Protein AF-A0A946UQC7-F1 (afdb_monomer_lite)

pLDDT: mean 85.2, std 11.46, range [53.19, 98.19]

Radius of gyration: 18.71 Å; chains: 1; bounding box: 44×29×58 Å

Secondary structure (DSSP, 8-state):
--HHHHHHHHHHHHHHHHHHHHHHHHHHHHHHHS-HHHHHHHHHHHHHHHHHHGGG---GGGHHHHHHHHHHHHHHHHHHHT---PPPGGG--HHHHHHHH----HHHHHHHHHHHTS-HHHHHHHHHHHHH---

Sequence (135 aa):
MNSSDAERKRRRRFDDIVSVYHQDMYRFAAWLSRDTSVAEEVVQESMLRAWKSLDALRDEQAAKPWLLTIVRRENARYFERRRLETVDVDNLTPSQEALLAEQDDDELDNLREAIFRLEDDYREPLVLQVLMGYS

Structure (mmCIF, N/CA/C/O backbone):
data_AF-A0A946UQC7-F1
#
_entry.id   AF-A0A946UQC7-F1
#
loop_
_atom_site.group_PDB
_atom_site.id
_atom_site.type_symbol
_atom_site.label_atom_id
_atom_site.label_alt_id
_atom_site.label_comp_id
_atom_site.label_asym_id
_atom_site.label_entity_id
_atom_site.label_seq_id
_atom_site.pdbx_PDB_ins_code
_atom_site.Cartn_x
_atom_site.Cartn_y
_atom_site.Cartn_z
_atom_site.occupancy
_atom_site.B_iso_or_equiv
_atom_site.auth_seq_id
_atom_site.auth_comp_id
_atom_site.auth_asym_id
_atom_site.auth_atom_id
_atom_site.pdbx_PDB_model_num
ATOM 1 N N . MET A 1 1 ? -15.001 12.362 28.484 1.00 53.19 1 MET A N 1
ATOM 2 C CA . MET A 1 1 ? -14.024 11.453 27.846 1.00 53.19 1 MET A CA 1
ATOM 3 C C . MET A 1 1 ? -12.809 12.307 27.509 1.00 53.19 1 MET A C 1
ATOM 5 O O . MET A 1 1 ? -12.962 13.248 26.742 1.00 53.19 1 MET A O 1
ATOM 9 N N . ASN A 1 2 ? -11.680 12.117 28.197 1.00 69.00 2 ASN A N 1
ATOM 10 C CA . ASN A 1 2 ? -10.528 13.023 28.096 1.00 69.00 2 ASN A CA 1
ATOM 11 C C . ASN A 1 2 ? -9.834 12.875 26.734 1.00 69.00 2 ASN A C 1
ATOM 13 O O . ASN A 1 2 ? -9.684 11.758 26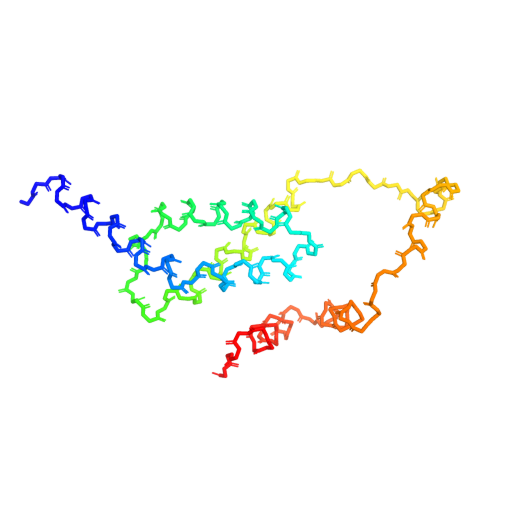.244 1.00 69.00 2 ASN A O 1
ATOM 17 N N . SER A 1 3 ? -9.368 13.988 26.157 1.00 75.25 3 SER A N 1
ATOM 18 C CA . SER A 1 3 ? -8.667 14.029 24.857 1.00 75.25 3 SER A CA 1
ATOM 19 C C . SER A 1 3 ? -7.530 12.991 24.756 1.00 75.25 3 SER A C 1
ATOM 21 O O . SER A 1 3 ? -7.381 12.305 23.749 1.00 75.25 3 SER A O 1
ATOM 23 N N . SER A 1 4 ? -6.814 12.771 25.865 1.00 81.94 4 SER A N 1
ATOM 24 C CA . SER A 1 4 ? -5.720 11.796 25.984 1.00 81.94 4 SER A CA 1
ATOM 25 C C . SER A 1 4 ? -6.144 10.329 25.783 1.00 81.94 4 SER A C 1
ATOM 27 O O . SER A 1 4 ? -5.377 9.532 25.242 1.00 81.94 4 SER A O 1
ATOM 29 N N . ASP A 1 5 ? -7.361 9.948 26.180 1.00 89.12 5 ASP A N 1
ATOM 30 C CA . ASP A 1 5 ? -7.842 8.568 26.024 1.00 89.12 5 ASP A CA 1
ATOM 31 C C . ASP A 1 5 ? -8.336 8.292 24.605 1.00 89.12 5 ASP A C 1
ATOM 33 O O . ASP A 1 5 ? -8.129 7.197 24.077 1.00 89.12 5 ASP A O 1
ATOM 37 N N . ALA A 1 6 ? -8.937 9.298 23.963 1.00 87.81 6 ALA A N 1
ATOM 38 C CA . ALA A 1 6 ? -9.320 9.225 22.558 1.00 87.81 6 ALA A CA 1
ATOM 39 C C . ALA A 1 6 ? -8.085 9.065 21.658 1.00 87.81 6 ALA A C 1
ATOM 41 O O . ALA A 1 6 ? -8.065 8.196 20.787 1.00 87.81 6 ALA A O 1
ATOM 42 N N . GLU A 1 7 ? -7.024 9.830 21.919 1.00 91.19 7 GLU A N 1
ATOM 43 C CA . GLU A 1 7 ? -5.771 9.752 21.166 1.00 91.19 7 GLU A CA 1
ATOM 44 C C . GLU A 1 7 ? -5.052 8.407 21.364 1.00 91.19 7 GLU A C 1
ATOM 46 O O . GLU A 1 7 ? -4.613 7.786 20.394 1.00 91.19 7 GLU A O 1
ATOM 51 N N . ARG A 1 8 ? -5.026 7.876 22.596 1.00 94.19 8 ARG A N 1
ATOM 52 C CA . ARG A 1 8 ? -4.515 6.519 22.863 1.00 94.19 8 ARG A CA 1
ATOM 53 C C . ARG A 1 8 ? -5.305 5.439 22.132 1.00 94.19 8 ARG A C 1
ATOM 55 O O . ARG A 1 8 ? -4.701 4.524 21.575 1.00 94.19 8 ARG A O 1
ATOM 62 N N . LYS A 1 9 ? -6.639 5.530 22.122 1.00 93.19 9 LYS A N 1
ATOM 63 C CA . LYS A 1 9 ? -7.497 4.577 21.401 1.00 93.19 9 LYS A CA 1
ATOM 64 C C . LYS A 1 9 ? -7.240 4.637 19.895 1.00 93.19 9 LYS A C 1
ATOM 66 O O . LYS A 1 9 ? -7.121 3.596 19.257 1.00 93.19 9 LYS A O 1
ATOM 71 N N . ARG A 1 10 ? -7.108 5.849 19.349 1.00 94.06 10 ARG A N 1
ATOM 72 C CA . ARG A 1 10 ? -6.790 6.087 17.937 1.00 94.06 10 A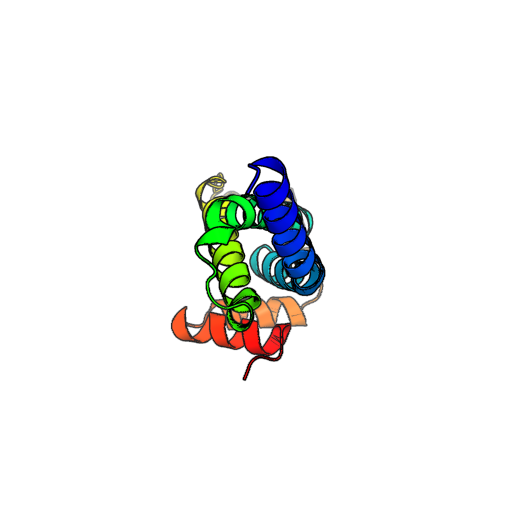RG A CA 1
ATOM 73 C C . ARG A 1 10 ? -5.446 5.478 17.545 1.00 94.06 10 ARG A C 1
ATOM 75 O O . ARG A 1 10 ? -5.362 4.816 16.518 1.00 94.06 10 ARG A O 1
ATOM 82 N N . ARG A 1 11 ? -4.422 5.669 18.382 1.00 95.44 11 ARG A N 1
ATOM 83 C CA . ARG A 1 11 ? -3.089 5.096 18.175 1.00 95.44 11 ARG A CA 1
ATOM 84 C C . ARG A 1 11 ? -3.108 3.573 18.166 1.00 95.44 11 ARG A C 1
ATOM 86 O O . ARG A 1 11 ? -2.661 2.992 17.191 1.00 95.44 11 ARG A O 1
ATOM 93 N N . ARG A 1 12 ? -3.713 2.945 19.180 1.00 95.44 12 ARG A N 1
ATOM 94 C CA . ARG A 1 12 ? -3.841 1.477 19.228 1.00 95.44 12 ARG A CA 1
ATOM 95 C C . ARG A 1 12 ? -4.520 0.921 17.984 1.00 95.44 12 ARG A C 1
ATOM 97 O O . ARG A 1 12 ? -3.976 0.037 17.348 1.00 95.44 12 ARG A O 1
ATOM 104 N N . ARG A 1 13 ? -5.648 1.517 17.586 1.00 94.25 13 ARG A N 1
ATOM 105 C CA . ARG A 1 13 ? -6.376 1.102 16.382 1.00 94.25 13 ARG A CA 1
ATOM 106 C C . ARG A 1 13 ? -5.502 1.141 15.124 1.00 94.25 13 ARG A C 1
ATOM 108 O O . ARG A 1 13 ? -5.609 0.261 14.280 1.00 94.25 13 ARG A O 1
ATOM 115 N N . PHE A 1 14 ? -4.674 2.171 14.974 1.00 95.50 14 PHE A N 1
ATOM 116 C CA . PHE A 1 14 ? -3.747 2.258 13.849 1.00 95.50 14 PHE A CA 1
ATOM 117 C C . PHE A 1 14 ? -2.653 1.194 13.918 1.00 95.50 14 PHE A C 1
ATOM 119 O O . PHE A 1 14 ? -2.411 0.524 12.919 1.00 95.50 14 PHE A O 1
ATOM 126 N N . ASP A 1 15 ? -2.030 1.031 15.087 1.00 95.19 15 ASP A N 1
ATOM 127 C CA . ASP A 1 15 ? -0.960 0.056 15.306 1.00 95.19 15 ASP A CA 1
ATOM 128 C C . ASP A 1 15 ? -1.462 -1.375 15.021 1.00 95.19 15 ASP A C 1
ATOM 130 O O . ASP A 1 15 ? -0.794 -2.134 14.318 1.00 95.19 15 ASP A O 1
ATOM 134 N N . ASP A 1 16 ? -2.678 -1.709 15.467 1.00 94.44 16 ASP A N 1
ATOM 135 C CA . ASP A 1 16 ? -3.329 -3.000 15.212 1.00 94.44 16 ASP A CA 1
ATOM 136 C C . ASP A 1 16 ? -3.497 -3.249 13.703 1.00 94.44 16 ASP A C 1
ATOM 138 O O . ASP A 1 16 ? -3.107 -4.297 13.194 1.00 94.44 16 ASP A O 1
ATOM 142 N N . ILE A 1 17 ? -3.998 -2.261 12.956 1.00 94.12 17 ILE A N 1
ATOM 143 C CA . ILE A 1 17 ? -4.186 -2.360 11.501 1.00 94.12 17 ILE A 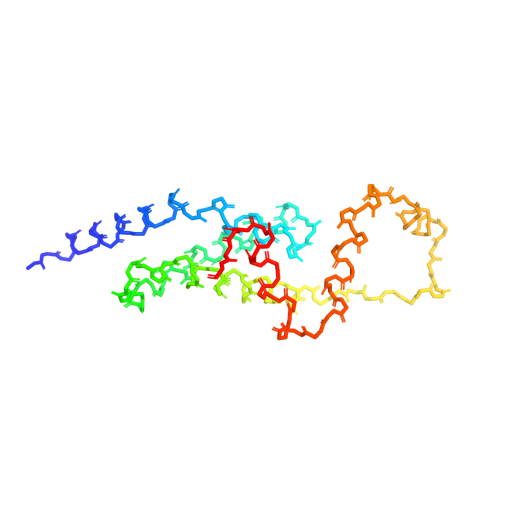CA 1
ATOM 144 C C . ILE A 1 17 ? -2.841 -2.493 10.768 1.00 94.12 17 ILE A C 1
ATOM 146 O O . ILE A 1 17 ? -2.681 -3.359 9.907 1.00 94.12 17 ILE A O 1
ATOM 150 N N . VAL A 1 18 ? -1.870 -1.633 11.084 1.00 90.81 18 VAL A N 1
ATOM 151 C CA . VAL A 1 18 ? -0.575 -1.608 10.386 1.00 90.81 18 VAL A CA 1
ATOM 152 C C . VAL A 1 18 ? 0.226 -2.870 10.675 1.00 90.81 18 VAL A C 1
ATOM 154 O O . VAL A 1 18 ? 0.812 -3.425 9.750 1.00 90.81 18 VAL A O 1
ATOM 157 N N . SER A 1 19 ? 0.217 -3.373 11.911 1.00 93.44 19 SER A N 1
ATOM 158 C CA . SER A 1 19 ? 0.936 -4.604 12.264 1.00 93.44 19 SER A CA 1
ATOM 159 C C . SER A 1 19 ? 0.496 -5.812 11.431 1.00 93.44 19 SER A C 1
ATOM 161 O O . SER A 1 19 ? 1.324 -6.652 11.083 1.00 93.44 19 SER A O 1
ATOM 163 N N . VAL A 1 20 ? -0.785 -5.865 11.054 1.00 95.06 20 VAL A N 1
ATOM 164 C CA . VAL A 1 20 ? -1.347 -6.939 10.229 1.00 95.06 20 VAL A CA 1
ATOM 165 C C . VAL A 1 20 ? -1.007 -6.745 8.748 1.00 95.06 20 VAL A C 1
ATOM 167 O O . VAL A 1 20 ? -0.634 -7.704 8.077 1.00 95.06 20 VAL A O 1
ATOM 170 N N . TYR A 1 21 ? -1.115 -5.519 8.225 1.00 95.56 21 TYR A N 1
ATOM 171 C CA . TYR A 1 21 ? -1.071 -5.269 6.777 1.00 95.56 21 TYR A CA 1
ATOM 172 C C . TYR A 1 21 ? 0.219 -4.619 6.262 1.00 95.56 21 TYR A C 1
ATOM 174 O O . TYR A 1 21 ? 0.348 -4.406 5.058 1.00 95.56 21 TYR A O 1
ATOM 182 N N . HIS A 1 22 ? 1.202 -4.326 7.114 1.00 95.44 22 HIS A N 1
ATOM 183 C CA . HIS A 1 22 ? 2.461 -3.707 6.689 1.00 95.44 22 HIS A CA 1
ATOM 184 C C . HIS A 1 22 ? 3.172 -4.523 5.600 1.00 95.44 22 HIS A C 1
ATOM 186 O O . HIS A 1 22 ? 3.562 -3.980 4.567 1.00 95.44 22 HIS A O 1
ATOM 192 N N . GLN A 1 23 ? 3.304 -5.839 5.799 1.00 95.19 23 GLN A N 1
ATOM 193 C CA . GLN A 1 23 ? 3.963 -6.712 4.822 1.00 95.19 23 GLN A CA 1
ATOM 194 C C . GLN A 1 23 ? 3.224 -6.725 3.481 1.00 95.19 23 GLN A C 1
ATOM 196 O O . GLN A 1 23 ? 3.846 -6.782 2.420 1.00 95.19 23 GLN A O 1
ATOM 201 N N . ASP A 1 24 ? 1.899 -6.655 3.541 1.00 94.75 24 ASP A N 1
ATOM 202 C CA . ASP A 1 24 ? 1.038 -6.619 2.373 1.00 94.75 24 ASP A CA 1
ATOM 203 C C . ASP A 1 24 ? 1.215 -5.314 1.582 1.00 94.75 24 ASP A C 1
ATOM 205 O O . ASP A 1 24 ? 1.383 -5.336 0.362 1.00 94.75 24 ASP A O 1
ATOM 209 N N . MET A 1 25 ? 1.253 -4.180 2.289 1.00 96.81 25 MET A N 1
ATOM 210 C CA . MET A 1 25 ? 1.554 -2.870 1.708 1.00 96.81 25 MET A CA 1
ATOM 211 C C . MET A 1 25 ? 2.935 -2.857 1.048 1.00 96.81 25 MET A C 1
ATOM 213 O O . MET A 1 25 ? 3.066 -2.375 -0.074 1.00 96.81 25 MET A O 1
ATOM 217 N N . TYR A 1 26 ? 3.947 -3.418 1.718 1.00 96.31 26 TYR A N 1
ATOM 218 C CA . TYR A 1 26 ? 5.315 -3.482 1.209 1.00 96.31 26 TYR A CA 1
ATOM 219 C C . TYR A 1 26 ? 5.443 -4.341 -0.044 1.00 96.31 26 TYR A C 1
ATOM 221 O O . TYR A 1 26 ? 6.007 -3.886 -1.034 1.00 96.31 26 TYR A O 1
ATOM 229 N N . ARG A 1 27 ? 4.886 -5.559 -0.045 1.00 92.94 27 ARG A N 1
ATOM 230 C CA . ARG A 1 27 ? 4.913 -6.441 -1.223 1.00 92.94 27 ARG A CA 1
ATOM 231 C C . ARG A 1 27 ? 4.266 -5.780 -2.432 1.00 92.94 27 ARG A C 1
ATOM 233 O O . ARG A 1 27 ? 4.807 -5.858 -3.532 1.00 92.94 27 ARG A O 1
ATOM 240 N N . PHE A 1 28 ? 3.136 -5.110 -2.219 1.00 93.38 28 PHE A N 1
ATOM 241 C CA . PHE A 1 28 ? 2.455 -4.397 -3.288 1.00 93.38 28 PHE A CA 1
ATOM 242 C C . PHE A 1 28 ? 3.266 -3.192 -3.781 1.00 93.38 28 PHE A C 1
ATOM 244 O O . PHE A 1 28 ? 3.444 -3.036 -4.986 1.00 93.38 28 PHE A O 1
ATOM 251 N N . ALA A 1 29 ? 3.825 -2.388 -2.872 1.00 94.50 29 ALA A N 1
ATOM 252 C CA . ALA A 1 29 ? 4.682 -1.261 -3.231 1.00 94.50 29 ALA A CA 1
ATOM 253 C C . ALA A 1 29 ? 5.934 -1.713 -4.000 1.00 94.50 29 ALA A C 1
ATOM 255 O O . ALA A 1 29 ? 6.220 -1.153 -5.049 1.00 94.50 29 ALA A O 1
ATOM 256 N N . ALA A 1 30 ? 6.621 -2.765 -3.547 1.00 91.81 30 ALA A N 1
ATOM 257 C CA . ALA A 1 30 ? 7.805 -3.319 -4.206 1.00 91.81 30 ALA A CA 1
ATOM 258 C C . ALA A 1 30 ? 7.495 -3.889 -5.592 1.00 91.81 30 ALA A C 1
ATOM 260 O O . ALA A 1 30 ? 8.285 -3.738 -6.522 1.00 91.81 30 ALA A O 1
ATOM 261 N N . TRP A 1 31 ? 6.325 -4.511 -5.755 1.00 88.50 31 TRP A N 1
ATOM 262 C CA . TRP A 1 31 ? 5.876 -4.959 -7.067 1.00 88.50 31 TRP A CA 1
ATOM 263 C C . TRP A 1 31 ? 5.616 -3.784 -8.020 1.00 88.50 31 TRP A C 1
ATOM 265 O O . TRP A 1 31 ? 5.978 -3.864 -9.193 1.00 88.50 31 TRP A O 1
ATOM 275 N N . LEU A 1 32 ? 5.027 -2.692 -7.519 1.00 87.94 32 LEU A N 1
ATOM 276 C CA . LEU A 1 32 ? 4.740 -1.493 -8.308 1.00 87.94 32 LEU A CA 1
ATOM 277 C C . LEU A 1 32 ? 6.000 -0.692 -8.663 1.00 87.94 32 LEU A C 1
ATOM 279 O O . LEU A 1 32 ? 6.106 -0.210 -9.789 1.00 87.94 32 LEU A O 1
ATOM 283 N N . SER A 1 33 ? 6.922 -0.514 -7.715 1.00 88.56 33 SER A N 1
ATOM 284 C CA . SER A 1 33 ? 8.092 0.355 -7.871 1.00 88.56 33 SER A CA 1
ATOM 285 C C . SER A 1 33 ? 9.281 -0.325 -8.540 1.00 88.56 33 SER A C 1
ATOM 287 O O . SER A 1 33 ? 10.125 0.376 -9.093 1.00 88.56 33 SER A O 1
ATOM 289 N N . ARG A 1 34 ? 9.370 -1.664 -8.460 1.00 84.56 34 ARG A N 1
ATOM 290 C CA . ARG A 1 34 ? 10.550 -2.470 -8.838 1.00 84.56 34 ARG A CA 1
ATOM 291 C C . ARG A 1 34 ? 11.845 -2.065 -8.121 1.00 84.56 34 ARG A C 1
ATOM 293 O O . ARG A 1 34 ? 12.932 -2.430 -8.541 1.00 84.56 34 ARG A O 1
ATOM 300 N N . ASP A 1 35 ? 11.721 -1.326 -7.027 1.00 86.69 35 ASP A N 1
ATOM 301 C CA . ASP A 1 35 ? 12.835 -0.811 -6.241 1.00 86.69 35 ASP A CA 1
ATOM 302 C C . ASP A 1 35 ? 12.435 -0.873 -4.767 1.00 86.69 35 ASP A C 1
ATOM 304 O O . ASP A 1 35 ? 11.422 -0.292 -4.355 1.00 86.69 35 ASP A O 1
ATOM 308 N N . THR A 1 36 ? 13.215 -1.611 -3.977 1.00 91.25 36 THR A N 1
ATOM 309 C CA . THR A 1 36 ? 12.950 -1.830 -2.551 1.00 91.25 36 THR A CA 1
ATOM 310 C C . THR A 1 36 ? 13.023 -0.536 -1.750 1.00 91.25 36 THR A C 1
ATOM 312 O O . THR A 1 36 ? 12.213 -0.343 -0.849 1.00 91.25 36 THR A O 1
ATOM 315 N N . SER A 1 37 ? 13.931 0.373 -2.100 1.00 93.25 37 SER A N 1
ATOM 316 C CA . SER A 1 37 ? 14.085 1.669 -1.431 1.00 93.25 37 SER A CA 1
ATOM 317 C C . SER A 1 37 ? 12.874 2.559 -1.710 1.00 93.25 37 SER A C 1
ATOM 319 O O . SER A 1 37 ? 12.307 3.157 -0.797 1.00 93.25 37 SER A O 1
ATOM 321 N N . VAL A 1 38 ? 12.413 2.583 -2.966 1.00 94.44 38 VAL A N 1
ATOM 322 C CA . VAL A 1 38 ? 11.181 3.297 -3.344 1.00 94.44 38 VAL A CA 1
ATOM 323 C C . VAL A 1 38 ? 9.967 2.691 -2.643 1.00 94.44 38 VAL A C 1
ATOM 325 O O . VAL A 1 38 ? 9.091 3.419 -2.178 1.00 94.44 38 VAL A O 1
ATOM 328 N N . ALA A 1 39 ? 9.908 1.362 -2.533 1.00 96.00 39 ALA A N 1
ATOM 329 C CA . ALA A 1 39 ? 8.809 0.676 -1.866 1.00 96.00 39 ALA A CA 1
ATOM 330 C C . ALA A 1 39 ? 8.698 1.082 -0.391 1.00 96.00 39 ALA A C 1
ATOM 332 O O . ALA A 1 39 ? 7.601 1.384 0.080 1.00 96.00 39 ALA A O 1
ATOM 333 N N . GLU A 1 40 ? 9.822 1.135 0.327 1.00 97.38 40 GLU A N 1
ATOM 334 C CA . GLU A 1 40 ? 9.861 1.590 1.720 1.00 97.38 40 GLU A CA 1
ATOM 335 C C . GLU A 1 40 ? 9.364 3.029 1.864 1.00 97.38 40 GLU A C 1
ATOM 337 O O . GLU A 1 40 ? 8.562 3.314 2.757 1.00 97.38 40 GLU A O 1
ATOM 342 N N . GLU A 1 41 ? 9.787 3.930 0.976 1.00 96.94 41 GLU A N 1
ATOM 343 C CA . GLU A 1 41 ? 9.354 5.329 0.992 1.00 96.94 41 GLU A CA 1
ATOM 344 C C . GLU A 1 41 ? 7.842 5.460 0.745 1.00 96.94 41 GLU A C 1
ATOM 346 O O . GLU A 1 41 ? 7.133 6.137 1.497 1.00 96.94 41 GLU A O 1
ATOM 351 N N . VAL A 1 42 ? 7.317 4.751 -0.261 1.00 97.75 42 VAL A N 1
ATOM 352 C CA . VAL A 1 42 ? 5.880 4.724 -0.571 1.00 97.75 42 VAL A CA 1
ATOM 353 C C . VAL A 1 42 ? 5.075 4.187 0.610 1.00 97.75 42 VAL A C 1
ATOM 355 O O . VAL A 1 42 ? 4.039 4.763 0.956 1.00 97.75 42 VAL A O 1
ATOM 358 N N . VAL A 1 43 ? 5.520 3.101 1.252 1.00 98.12 43 VAL A N 1
ATOM 359 C CA . VAL A 1 43 ? 4.838 2.527 2.423 1.00 98.12 43 VAL A CA 1
ATOM 360 C C . VAL A 1 43 ? 4.839 3.509 3.590 1.00 98.12 43 VAL A C 1
ATOM 362 O O . VAL A 1 43 ? 3.800 3.687 4.230 1.00 98.12 43 VAL A O 1
ATOM 365 N N . GLN A 1 44 ? 5.953 4.196 3.844 1.00 97.06 44 GLN A N 1
ATOM 366 C CA . GLN A 1 44 ? 6.040 5.210 4.896 1.00 97.06 44 GLN A CA 1
ATOM 367 C C . GLN A 1 44 ? 5.062 6.366 4.666 1.00 97.06 44 GLN A C 1
ATOM 369 O O . GLN A 1 44 ? 4.261 6.676 5.554 1.00 97.06 44 GLN A O 1
ATOM 374 N N . GLU A 1 45 ? 5.043 6.959 3.469 1.00 97.88 45 GLU A N 1
ATOM 375 C CA . GLU A 1 45 ? 4.093 8.034 3.151 1.00 97.88 45 GLU A CA 1
ATOM 376 C C . GLU A 1 45 ? 2.641 7.530 3.209 1.00 97.88 45 GLU A C 1
ATOM 378 O O . GLU A 1 45 ? 1.746 8.215 3.716 1.00 97.88 45 GLU A O 1
ATOM 383 N N . SER A 1 46 ? 2.404 6.286 2.787 1.00 98.19 46 SER A N 1
ATOM 384 C CA . SER A 1 46 ? 1.090 5.645 2.878 1.00 98.19 46 SER A CA 1
ATOM 385 C C . SER A 1 46 ? 0.622 5.495 4.322 1.00 98.19 46 SER A C 1
ATOM 387 O O . SER A 1 46 ? -0.531 5.803 4.622 1.00 98.19 46 SER A O 1
ATOM 389 N N . MET A 1 47 ? 1.501 5.087 5.241 1.00 97.81 47 MET A N 1
ATOM 390 C CA . MET A 1 47 ? 1.193 5.012 6.671 1.00 97.81 47 MET A CA 1
ATOM 391 C C . MET A 1 47 ? 0.882 6.395 7.254 1.00 97.81 47 MET A C 1
ATOM 393 O O . MET A 1 47 ? -0.084 6.537 8.004 1.00 97.81 47 MET A O 1
ATOM 397 N N . LEU A 1 48 ? 1.624 7.438 6.867 1.00 97.62 48 LEU A N 1
ATOM 398 C CA . LEU A 1 48 ? 1.333 8.817 7.280 1.00 97.62 48 LEU A CA 1
ATOM 399 C C . LEU A 1 48 ? -0.034 9.287 6.765 1.00 97.62 48 LEU A C 1
ATOM 401 O O . LEU A 1 48 ? -0.801 9.929 7.494 1.00 97.62 48 LEU A O 1
ATOM 405 N N . ARG A 1 49 ? -0.374 8.959 5.515 1.00 97.69 49 ARG A N 1
ATOM 406 C CA . ARG A 1 49 ? -1.669 9.290 4.912 1.00 97.69 49 ARG A CA 1
ATOM 407 C C . ARG A 1 49 ? -2.810 8.514 5.568 1.00 97.69 49 ARG A C 1
ATOM 409 O O . ARG A 1 49 ? -3.849 9.109 5.871 1.00 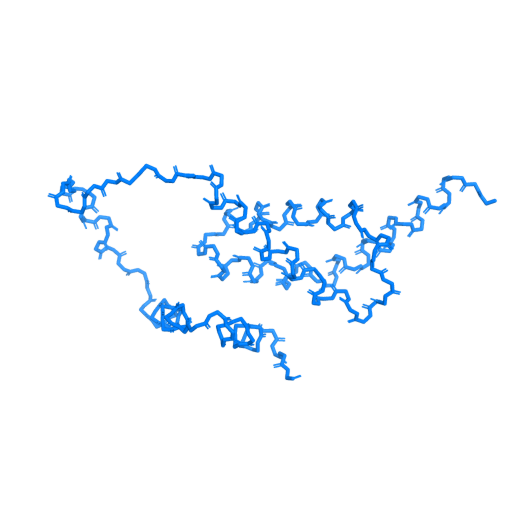97.69 49 ARG A O 1
ATOM 416 N N . ALA A 1 50 ? -2.604 7.230 5.844 1.00 97.12 50 ALA A N 1
ATOM 417 C CA . ALA A 1 50 ? -3.539 6.382 6.571 1.00 97.12 50 ALA A CA 1
ATOM 418 C C . ALA A 1 50 ? -3.761 6.913 7.992 1.00 97.12 50 ALA A C 1
ATOM 420 O O . ALA A 1 50 ? -4.905 7.081 8.405 1.00 97.12 50 ALA A O 1
ATOM 421 N N . TRP A 1 51 ? -2.703 7.312 8.706 1.00 97.06 51 TRP A N 1
ATOM 422 C CA . TRP A 1 51 ? -2.826 7.932 10.025 1.00 97.06 51 TRP A CA 1
ATOM 423 C C . TRP A 1 51 ? -3.684 9.193 9.974 1.00 97.06 51 TRP A C 1
ATOM 425 O O . TRP A 1 51 ? -4.573 9.345 10.804 1.00 97.06 51 TRP A O 1
ATOM 435 N N . LYS A 1 52 ? -3.483 10.085 8.995 1.00 96.44 52 LYS A N 1
ATOM 436 C CA . LYS A 1 52 ? -4.287 11.316 8.842 1.00 96.44 52 LYS A CA 1
ATOM 437 C C . LYS A 1 52 ? -5.752 11.047 8.479 1.00 96.44 52 LYS A C 1
ATOM 439 O O . LYS A 1 52 ? -6.604 11.868 8.792 1.00 96.44 52 LYS A O 1
ATOM 444 N N . SER A 1 53 ? -6.045 9.920 7.832 1.00 95.44 53 SER A N 1
ATOM 445 C CA . SER A 1 53 ? -7.380 9.574 7.320 1.00 95.44 53 SER A CA 1
ATOM 446 C C . SER A 1 53 ? -8.037 8.386 8.030 1.00 95.44 53 SER A C 1
ATOM 448 O O . SER A 1 53 ? -9.069 7.900 7.579 1.00 95.44 53 SER A O 1
ATOM 450 N N . LEU A 1 54 ? -7.488 7.950 9.167 1.00 95.25 54 LEU A N 1
ATOM 451 C CA . LEU A 1 54 ? -7.937 6.771 9.914 1.00 95.25 54 LEU A CA 1
ATOM 452 C C . LEU A 1 54 ? -9.426 6.809 10.284 1.00 95.25 54 LEU A C 1
ATOM 454 O O . LEU A 1 54 ? -10.092 5.776 10.333 1.00 95.25 54 LEU A O 1
ATOM 458 N N . ASP A 1 55 ? -9.960 8.003 10.523 1.00 93.12 55 ASP A N 1
ATOM 459 C CA . ASP A 1 55 ? -11.362 8.210 10.888 1.00 93.12 55 ASP A CA 1
ATOM 460 C C . ASP A 1 55 ? -12.323 7.995 9.696 1.00 93.12 55 ASP A C 1
ATOM 462 O O . ASP A 1 55 ? -13.523 7.801 9.887 1.00 93.12 55 ASP A O 1
ATOM 466 N N . ALA A 1 56 ? -11.807 7.972 8.458 1.00 92.06 56 ALA A N 1
ATOM 467 C CA . ALA A 1 56 ? -12.571 7.610 7.264 1.00 92.06 56 ALA A CA 1
ATOM 468 C C . ALA A 1 56 ? -12.777 6.091 7.129 1.00 92.06 56 ALA A C 1
ATOM 470 O O . ALA A 1 56 ? -13.726 5.660 6.470 1.00 92.06 56 ALA A O 1
ATOM 471 N N . LEU A 1 57 ? -11.927 5.278 7.765 1.00 93.31 57 LEU A N 1
ATOM 472 C CA . LEU A 1 57 ? -12.101 3.832 7.814 1.00 93.31 57 LEU A CA 1
ATOM 473 C C . LEU A 1 57 ? -13.208 3.507 8.823 1.00 93.31 57 LEU A C 1
ATOM 475 O O . LEU A 1 57 ? -12.987 3.580 10.030 1.00 93.31 57 LEU A O 1
ATOM 479 N N . ARG A 1 58 ? -14.406 3.171 8.337 1.00 88.06 58 ARG A N 1
ATOM 480 C CA . ARG A 1 58 ? -15.570 2.852 9.187 1.00 88.06 58 ARG A CA 1
ATOM 481 C C . ARG A 1 58 ? -15.692 1.366 9.513 1.00 88.06 58 ARG A C 1
ATOM 483 O O . ARG A 1 58 ? -16.163 1.030 10.592 1.00 88.06 58 ARG A O 1
ATOM 490 N N . ASP A 1 59 ? -15.261 0.514 8.590 1.00 90.62 59 ASP A N 1
ATOM 491 C CA . ASP A 1 59 ? -15.305 -0.942 8.705 1.00 90.62 59 ASP A CA 1
ATOM 492 C C . ASP A 1 59 ? -13.878 -1.494 8.730 1.00 90.62 59 ASP A C 1
ATOM 494 O O . ASP A 1 59 ? -13.080 -1.209 7.837 1.00 90.62 59 ASP A O 1
ATOM 498 N N . GLU A 1 60 ? -13.548 -2.271 9.758 1.00 86.56 60 GLU A N 1
ATOM 499 C CA . GLU A 1 60 ? -12.227 -2.887 9.905 1.00 86.56 60 GLU A CA 1
ATOM 500 C C . GLU A 1 60 ? -11.984 -3.988 8.867 1.00 86.56 60 GLU A C 1
ATOM 502 O O . GLU A 1 60 ? -10.842 -4.193 8.458 1.00 86.56 60 GLU A O 1
ATOM 507 N N . GLN A 1 61 ? -13.039 -4.626 8.348 1.00 89.94 61 GLN A N 1
ATOM 508 C CA . GLN A 1 61 ? -12.913 -5.609 7.265 1.00 89.94 61 GLN A CA 1
ATOM 509 C C . GLN A 1 61 ? -12.449 -4.958 5.954 1.00 89.94 61 GLN A C 1
ATOM 511 O O . GLN A 1 61 ? -11.803 -5.597 5.126 1.00 89.94 61 GLN A O 1
ATOM 516 N N . ALA A 1 62 ? -12.702 -3.656 5.791 1.00 91.69 62 ALA A N 1
ATOM 517 C CA . ALA A 1 62 ? -12.246 -2.878 4.645 1.00 91.69 62 ALA A CA 1
ATOM 518 C C . ALA A 1 62 ? -10.813 -2.333 4.806 1.00 91.69 62 ALA A C 1
ATOM 520 O O . ALA A 1 62 ? -10.319 -1.660 3.900 1.00 91.69 62 ALA A O 1
ATOM 521 N N . ALA A 1 63 ? -10.124 -2.602 5.924 1.00 94.06 63 ALA A N 1
ATOM 522 C CA . ALA A 1 63 ? -8.812 -2.020 6.212 1.00 94.06 63 ALA A CA 1
ATOM 523 C C . ALA A 1 63 ? -7.769 -2.346 5.135 1.00 94.06 63 ALA A C 1
ATOM 525 O O . ALA A 1 63 ? -7.089 -1.442 4.651 1.00 94.06 63 ALA A O 1
ATOM 526 N N . LYS A 1 64 ? -7.678 -3.613 4.710 1.00 92.56 64 LYS A N 1
ATOM 527 C CA . LYS A 1 64 ? -6.709 -4.044 3.692 1.00 92.56 64 LYS A CA 1
ATOM 528 C C . LYS A 1 64 ? -6.924 -3.349 2.337 1.00 92.56 64 LYS A C 1
ATOM 530 O O . LYS A 1 64 ? -6.008 -2.651 1.903 1.00 92.56 64 LYS A O 1
ATOM 535 N N . PRO A 1 65 ? -8.100 -3.435 1.676 1.00 92.38 65 PRO A N 1
ATOM 536 C CA . PRO A 1 65 ? -8.306 -2.745 0.397 1.00 92.38 65 PRO A CA 1
ATOM 537 C C . PRO A 1 65 ? -8.182 -1.217 0.513 1.00 92.38 65 PRO A C 1
ATOM 539 O O . PRO A 1 65 ? -7.685 -0.560 -0.406 1.00 92.38 65 PRO A O 1
ATOM 542 N N . TRP A 1 66 ? -8.562 -0.636 1.655 1.00 95.56 66 TRP A N 1
ATOM 543 C CA . TRP A 1 66 ? -8.372 0.790 1.920 1.00 95.56 66 TRP A CA 1
ATOM 544 C C . TRP A 1 66 ? -6.888 1.187 1.964 1.00 95.56 66 TRP A C 1
ATOM 546 O O . TRP A 1 66 ? -6.498 2.148 1.298 1.00 95.56 66 TRP A O 1
ATOM 556 N N . LEU A 1 67 ? -6.043 0.429 2.670 1.00 96.12 67 LEU A N 1
ATOM 557 C CA . LEU A 1 67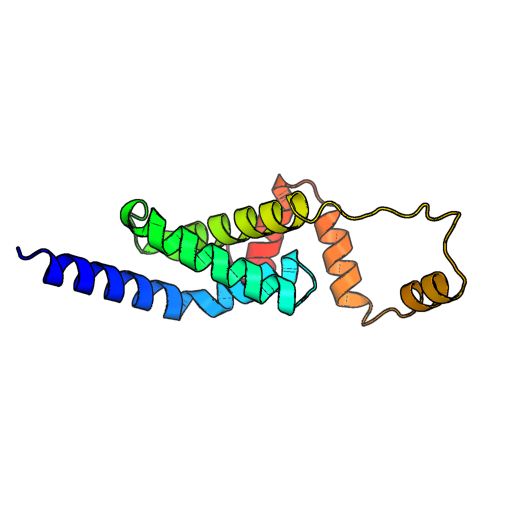 ? -4.595 0.662 2.715 1.00 96.12 67 LEU A CA 1
ATOM 558 C C . LEU A 1 67 ? -3.937 0.478 1.346 1.00 96.12 67 LEU A C 1
ATOM 560 O O . LEU A 1 67 ? -3.143 1.323 0.940 1.00 96.12 67 LEU A O 1
ATOM 564 N N . LEU A 1 68 ? -4.288 -0.576 0.604 1.00 94.31 68 LEU A N 1
ATOM 565 C CA . LEU A 1 68 ? -3.719 -0.824 -0.728 1.00 94.31 68 LEU A CA 1
ATOM 566 C C . LEU A 1 68 ? -4.095 0.283 -1.726 1.00 94.31 68 LEU A C 1
ATOM 568 O O . LEU A 1 68 ? -3.271 0.688 -2.545 1.00 94.31 68 LEU A O 1
ATOM 572 N N . THR A 1 69 ? -5.291 0.866 -1.590 1.00 94.88 69 THR A N 1
ATOM 573 C CA . THR A 1 69 ? -5.686 2.062 -2.352 1.00 94.88 69 THR A CA 1
ATOM 574 C C . THR A 1 69 ? -4.784 3.260 -2.039 1.00 94.88 69 THR A C 1
ATOM 576 O O . THR A 1 69 ? -4.439 4.030 -2.939 1.00 94.88 69 THR A O 1
ATOM 579 N N . ILE A 1 70 ? -4.401 3.447 -0.771 1.00 97.25 70 ILE A N 1
ATOM 580 C CA . ILE A 1 70 ? -3.465 4.507 -0.374 1.00 97.25 70 ILE A CA 1
ATOM 581 C C . ILE A 1 70 ? -2.083 4.235 -0.978 1.00 97.25 70 ILE A C 1
ATOM 583 O O . ILE A 1 70 ? -1.543 5.131 -1.621 1.00 97.25 70 ILE A O 1
ATOM 587 N N . VAL A 1 71 ? -1.569 3.004 -0.866 1.00 97.44 71 VAL A N 1
ATOM 588 C CA . VAL A 1 71 ? -0.270 2.597 -1.439 1.00 97.44 71 VAL A CA 1
ATOM 589 C C . VAL A 1 71 ? -0.196 2.891 -2.931 1.00 97.44 71 VAL A C 1
ATOM 591 O O . VAL A 1 71 ? 0.739 3.552 -3.377 1.00 97.44 71 VAL A O 1
ATOM 594 N N . ARG A 1 72 ? -1.212 2.489 -3.704 1.00 94.31 72 ARG A N 1
ATOM 595 C CA . ARG A 1 72 ? -1.265 2.774 -5.144 1.00 94.31 72 ARG A CA 1
ATOM 596 C C . ARG A 1 72 ? -1.146 4.273 -5.431 1.00 94.31 72 ARG A C 1
ATOM 598 O O . ARG A 1 72 ? -0.398 4.685 -6.315 1.00 94.31 72 ARG A O 1
ATOM 605 N N . ARG A 1 73 ? -1.896 5.095 -4.691 1.00 95.31 73 ARG A N 1
ATOM 606 C CA . ARG A 1 73 ? -1.927 6.553 -4.885 1.00 95.31 73 ARG A CA 1
ATOM 607 C C . ARG A 1 73 ? -0.601 7.207 -4.517 1.00 95.31 73 ARG A C 1
ATOM 609 O O . ARG A 1 73 ? -0.178 8.117 -5.223 1.00 95.31 73 ARG A O 1
ATOM 616 N N . GLU A 1 74 ? 0.043 6.766 -3.440 1.00 96.81 74 GLU A N 1
ATOM 617 C CA . GLU A 1 74 ? 1.350 7.301 -3.055 1.00 96.81 74 GLU A CA 1
ATOM 618 C C . GLU A 1 74 ? 2.461 6.835 -4.003 1.00 96.81 74 GLU A C 1
ATOM 620 O O . GLU A 1 74 ? 3.324 7.641 -4.341 1.00 96.81 74 GLU A O 1
ATOM 625 N N . ASN A 1 75 ? 2.384 5.613 -4.542 1.00 94.25 75 ASN A N 1
ATOM 626 C CA . ASN A 1 75 ? 3.273 5.167 -5.617 1.00 94.25 75 ASN A CA 1
ATOM 627 C C . ASN A 1 75 ? 3.129 6.048 -6.869 1.00 94.25 75 ASN A C 1
ATOM 629 O O . ASN A 1 75 ? 4.119 6.555 -7.386 1.00 94.25 75 ASN A O 1
ATOM 633 N N . ALA A 1 76 ? 1.898 6.298 -7.328 1.00 91.31 76 ALA A N 1
ATOM 634 C CA . ALA A 1 76 ? 1.654 7.189 -8.465 1.00 91.31 76 ALA A CA 1
ATOM 635 C C . ALA A 1 76 ? 2.212 8.603 -8.211 1.00 91.31 76 ALA A C 1
ATOM 637 O O . ALA A 1 76 ? 2.960 9.129 -9.033 1.00 91.31 76 ALA A O 1
ATOM 638 N N . ARG A 1 77 ? 1.945 9.179 -7.028 1.00 93.12 77 ARG A N 1
ATOM 639 C CA . ARG A 1 77 ? 2.495 10.487 -6.628 1.00 93.12 77 ARG A CA 1
ATOM 640 C C . ARG A 1 77 ? 4.017 10.514 -6.580 1.00 93.12 77 ARG A C 1
ATOM 642 O O . ARG A 1 77 ? 4.611 11.548 -6.883 1.00 93.12 77 ARG A O 1
ATOM 649 N N . TYR A 1 78 ? 4.651 9.429 -6.142 1.00 92.75 78 TYR A N 1
ATOM 650 C CA . TYR A 1 78 ? 6.104 9.327 -6.109 1.00 92.75 78 TYR A CA 1
ATOM 651 C C . TYR A 1 78 ? 6.681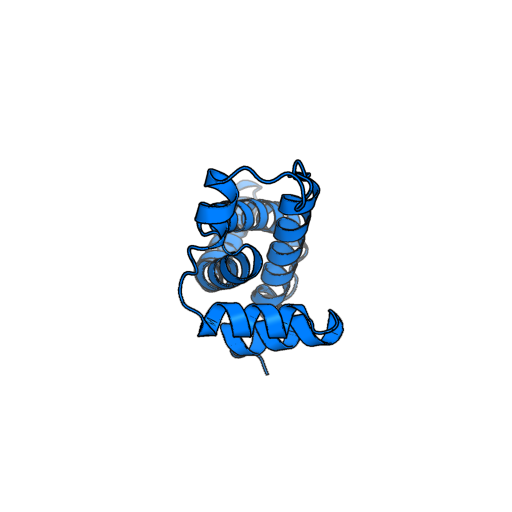 9.535 -7.516 1.00 92.75 78 TYR A C 1
ATOM 653 O O . TYR A 1 78 ? 7.500 10.433 -7.712 1.00 92.75 78 TYR A O 1
ATOM 661 N N . PHE A 1 79 ? 6.171 8.806 -8.512 1.00 87.56 79 PHE A N 1
ATOM 662 C CA . PHE A 1 79 ? 6.634 8.920 -9.898 1.00 87.56 79 PHE A CA 1
ATOM 663 C C . PHE A 1 79 ? 6.198 10.219 -10.595 1.00 87.56 79 PHE A C 1
ATOM 665 O O . PHE A 1 79 ? 6.978 10.767 -11.370 1.00 87.56 79 PHE A O 1
ATOM 672 N N . GLU A 1 80 ? 5.023 10.775 -10.275 1.00 86.88 80 GLU A N 1
ATOM 673 C CA . GLU A 1 80 ? 4.605 12.103 -10.760 1.00 86.88 80 GLU A CA 1
ATOM 674 C C . GLU A 1 80 ? 5.569 13.212 -10.304 1.00 86.88 80 GLU A C 1
ATOM 676 O O . GLU A 1 80 ? 5.917 14.104 -11.081 1.00 86.88 80 GLU A O 1
ATOM 681 N N . ARG A 1 81 ? 6.029 13.161 -9.045 1.00 85.56 81 ARG A N 1
ATOM 682 C CA . ARG A 1 81 ? 6.969 14.150 -8.489 1.00 85.56 81 ARG A CA 1
ATOM 683 C C . ARG A 1 81 ? 8.389 13.970 -9.008 1.00 85.56 81 ARG A C 1
ATOM 685 O O . ARG A 1 81 ? 9.106 14.957 -9.146 1.00 85.56 81 ARG A O 1
ATOM 692 N N . ARG A 1 82 ? 8.796 12.734 -9.305 1.00 78.44 82 ARG A N 1
ATOM 693 C CA . ARG A 1 82 ? 10.173 12.394 -9.690 1.00 78.44 82 ARG A CA 1
ATOM 694 C C . ARG A 1 82 ? 10.507 12.679 -11.155 1.00 78.44 82 ARG A C 1
ATOM 696 O O . ARG A 1 82 ? 11.484 12.109 -11.623 1.00 78.44 82 ARG A O 1
ATOM 703 N N . ARG A 1 83 ? 9.707 13.509 -11.853 1.00 61.06 83 ARG A N 1
ATOM 704 C CA . ARG A 1 83 ? 9.784 13.856 -13.289 1.00 61.06 83 ARG A CA 1
ATOM 705 C C . ARG A 1 83 ? 11.157 13.521 -13.878 1.00 61.06 83 ARG A C 1
ATOM 707 O O . ARG A 1 83 ? 12.092 14.306 -13.747 1.00 61.06 83 ARG A O 1
ATOM 714 N N . LEU A 1 84 ? 11.263 12.314 -14.434 1.00 65.25 84 LEU A N 1
ATOM 715 C CA . LEU A 1 84 ? 12.547 11.750 -14.831 1.00 65.25 84 LEU A CA 1
ATOM 716 C C . LEU A 1 84 ? 13.153 12.645 -15.913 1.00 65.25 84 LEU A C 1
ATOM 718 O O . LEU A 1 84 ? 12.453 13.042 -16.848 1.00 65.25 84 LEU A O 1
ATOM 722 N N . GLU A 1 85 ? 14.436 12.975 -15.783 1.00 63.75 85 GLU A N 1
ATOM 723 C CA . GLU A 1 85 ? 15.182 13.522 -16.911 1.00 63.75 85 GLU A CA 1
ATOM 724 C C . GLU A 1 85 ? 15.291 12.412 -17.953 1.00 63.75 85 GLU A C 1
ATOM 726 O O . GLU A 1 85 ? 16.008 11.428 -17.777 1.00 63.75 85 GLU A O 1
ATOM 731 N N . THR A 1 86 ? 14.487 12.525 -19.004 1.00 67.44 86 THR A N 1
ATOM 732 C CA . THR A 1 86 ? 14.502 11.575 -20.109 1.00 67.44 86 THR A CA 1
ATOM 733 C C . THR A 1 86 ? 15.695 11.885 -20.997 1.00 67.44 86 THR A C 1
ATOM 735 O O . THR A 1 86 ? 15.844 13.018 -21.457 1.00 67.44 86 THR A O 1
ATOM 738 N N . VAL A 1 87 ? 16.508 10.873 -21.269 1.00 69.81 87 VAL A N 1
ATOM 739 C CA . VAL A 1 87 ? 17.491 10.901 -22.351 1.00 69.81 87 VAL A CA 1
ATOM 740 C C . VAL A 1 87 ? 16.896 10.233 -23.580 1.00 69.81 87 VAL A C 1
ATOM 742 O O . VAL A 1 87 ? 16.115 9.288 -23.469 1.00 69.81 87 VAL A O 1
ATOM 745 N N . ASP A 1 88 ? 17.242 10.767 -24.745 1.00 76.25 88 ASP A N 1
ATOM 746 C CA . ASP A 1 88 ? 16.896 10.147 -26.015 1.00 76.25 88 ASP A CA 1
ATOM 747 C C . ASP A 1 88 ? 17.629 8.806 -26.130 1.00 76.25 88 ASP A C 1
ATOM 749 O O . ASP A 1 88 ? 18.835 8.730 -25.878 1.00 76.25 88 ASP A O 1
ATOM 753 N N . VAL A 1 89 ? 16.886 7.758 -26.484 1.00 73.62 89 VAL A N 1
ATOM 754 C CA . VAL A 1 89 ? 17.411 6.396 -26.630 1.00 73.62 89 VAL A CA 1
ATOM 755 C C . VAL A 1 89 ? 18.473 6.352 -27.731 1.00 73.62 89 VAL A C 1
ATOM 757 O O . VAL A 1 89 ? 19.439 5.605 -27.612 1.00 73.62 89 VAL A O 1
ATOM 760 N N . ASP A 1 90 ? 18.362 7.226 -28.735 1.00 79.00 90 ASP A N 1
ATOM 761 C CA . ASP A 1 90 ? 19.343 7.348 -29.817 1.00 79.00 90 ASP A CA 1
ATOM 762 C C . ASP A 1 90 ? 20.652 8.043 -29.375 1.00 79.00 90 ASP A C 1
ATOM 764 O O . ASP A 1 90 ? 21.620 8.085 -30.134 1.00 79.00 90 ASP A O 1
ATOM 768 N N . ASN A 1 91 ? 20.705 8.592 -28.153 1.00 83.62 91 ASN A N 1
ATOM 769 C CA . ASN A 1 91 ? 21.840 9.357 -27.618 1.00 83.62 91 ASN A CA 1
ATOM 770 C C . ASN A 1 91 ? 22.451 8.742 -26.343 1.00 83.62 91 ASN A C 1
ATOM 772 O O . ASN A 1 91 ? 23.088 9.449 -25.554 1.00 83.62 91 ASN A O 1
ATOM 776 N N . LEU A 1 92 ? 22.262 7.442 -26.116 1.00 81.88 92 LEU A N 1
ATOM 777 C CA . LEU A 1 92 ? 22.862 6.741 -24.981 1.00 81.88 92 LEU A CA 1
ATOM 778 C C . LEU A 1 92 ? 24.389 6.641 -25.126 1.00 81.88 92 LEU A C 1
ATOM 780 O O . LEU A 1 92 ? 24.933 6.446 -26.211 1.00 81.88 92 LEU A O 1
ATOM 784 N N . THR A 1 93 ? 25.113 6.772 -24.014 1.00 85.62 93 THR A N 1
ATOM 785 C CA . THR A 1 93 ? 26.549 6.483 -23.983 1.00 85.62 93 THR A CA 1
ATOM 786 C C . THR A 1 93 ? 26.787 4.968 -23.945 1.00 85.62 93 THR A C 1
ATOM 788 O O . THR A 1 93 ? 25.964 4.234 -23.395 1.00 85.62 93 THR A O 1
ATOM 791 N N . PRO A 1 94 ? 27.959 4.473 -24.387 1.00 81.25 94 PRO A N 1
ATOM 792 C CA . PRO A 1 94 ? 28.280 3.042 -24.319 1.00 81.25 94 PRO A CA 1
ATOM 793 C C . PRO A 1 94 ? 28.181 2.444 -22.905 1.00 81.25 94 PRO A C 1
ATOM 795 O O . PRO A 1 94 ? 27.875 1.269 -22.732 1.00 81.25 94 PRO A O 1
ATOM 798 N N . SER A 1 95 ? 28.423 3.252 -21.866 1.00 79.44 95 SER A N 1
ATOM 799 C CA . SER A 1 95 ? 28.260 2.828 -20.471 1.00 79.44 95 SER A CA 1
ATOM 800 C C . SER A 1 95 ? 26.792 2.723 -20.042 1.00 79.44 95 SER A C 1
ATOM 802 O O . SER A 1 95 ? 26.476 1.907 -19.185 1.00 79.44 95 SER A O 1
ATOM 804 N N . GLN A 1 96 ? 25.899 3.541 -20.611 1.00 78.25 96 GLN A N 1
ATOM 805 C CA . GLN A 1 96 ? 24.453 3.446 -20.381 1.00 78.25 96 GLN A CA 1
ATOM 806 C C . GLN A 1 96 ? 23.855 2.249 -21.125 1.00 78.25 96 GLN A C 1
ATOM 808 O O . GLN A 1 96 ? 23.031 1.539 -20.559 1.00 78.25 96 GLN A O 1
ATOM 813 N N . GLU A 1 97 ? 24.309 1.983 -22.352 1.00 76.94 97 GLU A N 1
ATOM 814 C CA . GLU A 1 97 ? 23.926 0.785 -23.109 1.00 76.94 97 GLU A CA 1
ATOM 815 C C . GLU A 1 97 ? 24.315 -0.501 -22.369 1.00 76.94 97 GLU A C 1
ATOM 817 O O . GLU A 1 97 ? 23.500 -1.410 -22.242 1.00 76.94 97 GLU A O 1
ATOM 822 N N . ALA A 1 98 ? 25.533 -0.560 -21.820 1.00 77.00 98 ALA A N 1
ATOM 823 C CA . ALA A 1 98 ? 25.993 -1.708 -21.040 1.00 77.00 98 ALA A CA 1
ATOM 824 C C . ALA A 1 98 ? 25.165 -1.931 -19.761 1.00 77.00 98 ALA A C 1
ATOM 826 O O . ALA A 1 98 ? 24.847 -3.070 -19.439 1.00 77.00 98 ALA A O 1
ATOM 827 N N . LEU A 1 99 ? 24.768 -0.855 -19.071 1.00 70.06 99 LEU A N 1
ATOM 828 C CA . LEU A 1 99 ? 23.923 -0.926 -17.873 1.00 70.06 99 LEU A CA 1
ATOM 829 C C . LEU A 1 99 ? 22.508 -1.445 -18.180 1.00 70.06 99 LEU A C 1
ATOM 831 O O . LEU A 1 99 ? 21.917 -2.137 -17.362 1.00 70.06 99 LEU A O 1
ATOM 835 N N . LEU A 1 100 ? 21.962 -1.118 -19.355 1.00 68.50 100 LEU A N 1
ATOM 836 C CA . LEU A 1 100 ? 20.659 -1.622 -19.809 1.00 68.50 100 LEU A CA 1
ATOM 837 C C . LEU A 1 100 ? 20.715 -3.083 -20.284 1.00 68.50 100 LEU A C 1
ATOM 839 O O . LEU A 1 100 ? 19.676 -3.736 -20.360 1.00 68.50 100 LEU A O 1
ATOM 843 N N . ALA A 1 101 ? 21.903 -3.582 -20.633 1.00 68.56 101 ALA A N 1
ATOM 844 C CA . ALA A 1 101 ? 22.117 -4.949 -21.098 1.00 68.56 101 ALA A CA 1
ATOM 845 C C . ALA A 1 101 ? 22.278 -5.970 -19.953 1.00 68.56 101 ALA A C 1
ATOM 847 O O . ALA A 1 101 ? 22.185 -7.172 -20.201 1.00 68.56 101 ALA A O 1
ATOM 848 N N . GLU A 1 102 ? 22.508 -5.520 -18.715 1.00 58.16 102 GLU A N 1
ATOM 849 C CA . GLU A 1 102 ? 22.477 -6.375 -17.523 1.00 58.16 102 GLU A CA 1
ATOM 850 C C . GLU A 1 102 ? 21.012 -6.677 -17.158 1.00 58.16 102 GLU A C 1
ATOM 852 O O . GLU A 1 102 ? 20.348 -5.908 -16.467 1.00 58.16 102 GLU A O 1
ATOM 857 N N . GLN A 1 103 ? 20.477 -7.784 -17.684 1.00 56.81 103 GLN A N 1
ATOM 858 C CA . GLN A 1 103 ? 19.159 -8.298 -17.304 1.00 56.81 103 GLN A CA 1
ATOM 859 C C . GLN A 1 103 ? 19.287 -9.180 -16.056 1.00 56.81 103 GLN A C 1
ATOM 861 O O . GLN A 1 103 ? 19.921 -10.234 -16.105 1.00 56.81 103 GLN A O 1
ATOM 866 N N . ASP A 1 104 ? 18.665 -8.765 -14.952 1.00 53.75 104 ASP A N 1
ATOM 867 C CA . ASP A 1 104 ? 18.385 -9.647 -13.818 1.00 53.75 104 ASP A CA 1
ATOM 868 C C . ASP A 1 104 ? 17.069 -10.416 -14.064 1.00 53.75 104 ASP A C 1
ATOM 870 O O . ASP A 1 104 ? 16.043 -9.826 -14.389 1.00 53.75 104 ASP A O 1
ATOM 874 N N . ASP A 1 105 ? 17.141 -11.741 -13.897 1.00 57.06 105 ASP A N 1
ATOM 875 C CA . ASP A 1 105 ? 16.083 -12.767 -13.802 1.00 57.06 105 ASP A CA 1
ATOM 876 C C . ASP A 1 105 ? 14.798 -12.589 -14.657 1.00 57.06 105 ASP A C 1
ATOM 878 O O . ASP A 1 105 ? 13.809 -11.947 -14.287 1.00 57.06 105 ASP A O 1
ATOM 882 N N . ASP A 1 106 ? 14.795 -13.277 -15.801 1.00 67.19 106 ASP A N 1
ATOM 883 C CA . ASP A 1 106 ? 13.886 -13.074 -16.930 1.00 67.19 106 ASP A CA 1
ATOM 884 C C . ASP A 1 106 ? 12.400 -13.364 -16.656 1.00 67.19 106 ASP A C 1
ATOM 886 O O . ASP A 1 106 ? 11.527 -12.730 -17.245 1.00 67.19 106 ASP A O 1
ATOM 890 N N . GLU A 1 107 ? 12.031 -14.323 -15.807 1.00 69.88 107 GLU A N 1
ATOM 891 C CA . GLU A 1 107 ? 10.622 -14.757 -15.741 1.00 69.88 107 GLU A CA 1
ATOM 892 C C . GLU A 1 107 ? 9.707 -13.778 -14.999 1.00 69.88 107 GLU A C 1
ATOM 894 O O . GLU A 1 107 ? 8.588 -13.503 -15.446 1.00 69.88 107 GLU A O 1
ATOM 899 N N . LEU A 1 108 ? 10.160 -13.245 -13.862 1.00 70.00 108 LEU A N 1
ATOM 900 C CA . LEU A 1 108 ? 9.316 -12.402 -13.015 1.00 70.00 108 LEU A CA 1
ATOM 901 C C . LEU A 1 108 ? 9.119 -11.013 -13.631 1.00 70.00 108 LEU A C 1
ATOM 903 O O . LEU A 1 108 ? 8.035 -10.432 -13.524 1.00 70.00 108 LEU A O 1
ATOM 907 N N . ASP A 1 109 ? 10.143 -10.509 -14.315 1.00 73.25 109 ASP A N 1
ATOM 908 C CA . ASP A 1 109 ? 10.086 -9.241 -15.029 1.00 73.25 109 ASP A CA 1
ATOM 909 C C . ASP A 1 109 ? 9.305 -9.345 -16.337 1.00 73.25 109 ASP A C 1
ATOM 911 O O . ASP A 1 109 ? 8.473 -8.469 -16.593 1.00 73.25 109 ASP A O 1
ATOM 915 N N . ASN A 1 110 ? 9.425 -10.450 -17.083 1.00 78.81 110 ASN A N 1
ATOM 916 C CA . ASN A 1 110 ? 8.552 -10.720 -18.229 1.00 78.81 110 ASN A CA 1
ATOM 917 C C . ASN A 1 110 ? 7.079 -10.849 -17.807 1.00 78.81 110 ASN A C 1
ATOM 919 O O . ASN A 1 110 ? 6.191 -10.291 -18.458 1.00 78.81 110 ASN A O 1
ATOM 923 N N . LEU A 1 111 ? 6.793 -11.532 -16.689 1.00 79.19 111 LEU A N 1
ATOM 924 C CA . LEU A 1 111 ? 5.439 -11.621 -16.133 1.00 79.19 111 LEU A CA 1
ATOM 925 C C . LEU A 1 111 ? 4.908 -10.240 -15.738 1.00 79.19 111 LEU A C 1
ATOM 927 O O . LEU A 1 111 ? 3.777 -9.889 -16.079 1.00 79.19 111 LEU A O 1
ATOM 931 N N . ARG A 1 112 ? 5.716 -9.440 -15.033 1.00 77.06 112 ARG A N 1
ATOM 932 C CA . ARG A 1 112 ? 5.355 -8.059 -14.689 1.00 77.06 112 ARG A CA 1
ATOM 933 C C . ARG A 1 112 ? 5.072 -7.251 -15.942 1.00 77.06 112 ARG A C 1
ATOM 935 O O . ARG A 1 112 ? 4.046 -6.586 -15.992 1.00 77.06 112 ARG A O 1
ATOM 942 N N . GLU A 1 113 ? 5.942 -7.295 -16.944 1.00 81.00 113 GLU A N 1
ATOM 943 C CA . GLU A 1 113 ? 5.760 -6.548 -18.186 1.00 81.00 113 GLU A CA 1
ATOM 944 C C . GLU A 1 113 ? 4.468 -6.954 -18.904 1.00 81.00 113 GLU A C 1
ATOM 946 O O . GLU A 1 113 ? 3.682 -6.088 -19.288 1.00 81.00 113 GLU A O 1
ATOM 951 N N . ALA A 1 114 ? 4.185 -8.255 -19.001 1.00 84.75 114 ALA A N 1
ATOM 952 C CA . ALA A 1 114 ? 2.936 -8.759 -19.562 1.00 84.75 114 ALA A CA 1
ATOM 953 C C . ALA A 1 114 ? 1.707 -8.245 -18.791 1.00 84.75 114 ALA A C 1
ATOM 955 O O . ALA A 1 114 ? 0.744 -7.787 -19.405 1.00 84.75 114 ALA A O 1
ATOM 956 N N . ILE A 1 115 ? 1.759 -8.244 -17.454 1.00 82.19 115 ILE A N 1
ATOM 957 C CA . ILE A 1 115 ? 0.709 -7.676 -16.598 1.00 82.19 115 ILE A CA 1
ATOM 958 C C . ILE A 1 115 ? 0.575 -6.161 -16.831 1.00 82.19 115 ILE A C 1
ATOM 960 O O . ILE A 1 115 ? -0.538 -5.647 -16.941 1.00 82.19 115 ILE A O 1
ATOM 964 N N . PHE A 1 116 ? 1.685 -5.432 -16.959 1.00 80.50 116 PHE A N 1
ATOM 965 C CA . PHE A 1 116 ? 1.677 -3.990 -17.210 1.00 80.50 116 PHE A CA 1
ATOM 966 C C . PHE A 1 116 ? 1.174 -3.610 -18.610 1.00 80.50 116 PHE A C 1
ATOM 968 O O . PHE A 1 116 ? 0.746 -2.476 -18.800 1.00 80.50 116 PHE A O 1
ATOM 975 N N . ARG A 1 117 ? 1.144 -4.538 -19.572 1.00 84.56 117 ARG A N 1
ATOM 976 C CA . ARG A 1 117 ? 0.516 -4.323 -20.889 1.00 84.56 117 ARG A CA 1
ATOM 977 C C . ARG A 1 117 ? -1.008 -4.454 -20.872 1.00 84.56 117 ARG A C 1
ATOM 979 O O . ARG A 1 117 ? -1.652 -4.017 -21.822 1.00 84.56 117 ARG A O 1
ATOM 986 N N . LEU A 1 118 ? -1.589 -5.043 -19.826 1.00 85.56 118 LEU A N 1
ATOM 987 C CA . LEU A 1 118 ? -3.043 -5.111 -19.672 1.00 85.56 118 LEU A CA 1
ATOM 988 C C . LEU A 1 118 ? -3.625 -3.713 -19.448 1.00 85.56 118 LEU A C 1
ATOM 990 O O . LEU A 1 118 ? -2.960 -2.849 -18.870 1.00 85.56 118 LEU A O 1
ATOM 994 N N . GLU A 1 119 ? -4.880 -3.510 -19.853 1.00 82.19 119 GLU A N 1
ATOM 995 C CA . GLU A 1 119 ? -5.637 -2.316 -19.465 1.00 82.19 119 GLU A CA 1
ATOM 996 C C . GLU A 1 119 ? -5.743 -2.250 -17.934 1.00 82.19 119 GLU A C 1
ATOM 998 O O . GLU A 1 119 ? -5.761 -3.281 -17.249 1.00 82.19 119 GLU A O 1
ATOM 1003 N N . ASP A 1 120 ? -5.797 -1.034 -17.388 1.00 74.06 120 ASP A N 1
ATOM 1004 C CA . ASP A 1 120 ? -5.745 -0.806 -15.939 1.00 74.06 120 ASP A CA 1
ATOM 1005 C C . ASP A 1 120 ? -6.845 -1.575 -15.182 1.00 74.06 120 ASP A C 1
ATOM 1007 O O . ASP A 1 120 ? -6.583 -2.095 -14.094 1.00 74.06 120 ASP A O 1
ATOM 1011 N N . ASP A 1 121 ? -8.022 -1.727 -15.801 1.00 79.25 121 ASP A N 1
ATOM 1012 C CA . ASP A 1 121 ? -9.182 -2.452 -15.265 1.00 79.25 121 ASP A CA 1
ATOM 1013 C C . ASP A 1 121 ? -8.904 -3.948 -15.020 1.00 79.25 121 ASP A C 1
ATOM 1015 O O . ASP A 1 121 ? -9.508 -4.551 -14.133 1.00 79.25 121 ASP A O 1
ATOM 1019 N N . TYR A 1 122 ? -7.966 -4.553 -15.759 1.00 79.75 122 TYR A N 1
ATOM 1020 C CA . TYR A 1 122 ? -7.579 -5.963 -15.602 1.00 79.75 122 TYR A CA 1
ATOM 1021 C C . TYR A 1 122 ? -6.275 -6.137 -14.829 1.00 79.75 122 TYR A C 1
ATOM 1023 O O . TYR A 1 122 ? -6.083 -7.146 -14.147 1.00 79.75 122 TYR A O 1
ATOM 1031 N N . ARG A 1 123 ? -5.370 -5.159 -14.929 1.00 83.44 123 ARG A N 1
ATOM 1032 C CA . ARG A 1 123 ? -4.044 -5.222 -14.314 1.00 83.44 123 ARG A CA 1
ATOM 1033 C C . ARG A 1 123 ? -4.137 -5.349 -12.800 1.00 83.44 123 ARG A C 1
ATOM 1035 O O . ARG A 1 123 ? -3.533 -6.236 -12.208 1.00 83.44 123 ARG A O 1
ATOM 1042 N N . GLU A 1 124 ? -4.879 -4.456 -12.162 1.00 74.94 124 GLU A N 1
ATOM 1043 C CA . GLU A 1 124 ? -4.896 -4.383 -10.703 1.00 74.94 124 GLU A CA 1
ATOM 1044 C C . GLU A 1 124 ? -5.553 -5.567 -10.003 1.00 74.94 124 GLU A C 1
ATOM 1046 O O . GLU A 1 124 ? -4.939 -6.083 -9.065 1.00 74.94 124 GLU A O 1
ATOM 1051 N N . PRO A 1 125 ? -6.747 -6.033 -10.417 1.00 80.88 125 PRO A N 1
ATOM 1052 C CA . PRO A 1 125 ? -7.347 -7.210 -9.806 1.00 80.88 125 PRO A CA 1
ATOM 1053 C C . PRO A 1 125 ? -6.419 -8.422 -9.886 1.00 80.88 125 PRO A C 1
ATOM 1055 O O . PRO A 1 125 ? -6.264 -9.143 -8.902 1.00 80.88 125 PRO A O 1
ATOM 1058 N N . LEU A 1 126 ? -5.735 -8.598 -11.021 1.00 81.69 126 LEU A N 1
ATOM 1059 C CA . LEU A 1 126 ? -4.817 -9.711 -11.233 1.00 81.69 126 LEU A CA 1
ATOM 1060 C C . LEU A 1 126 ? -3.595 -9.632 -10.310 1.00 81.69 126 LEU A C 1
ATOM 1062 O O . LEU A 1 126 ? -3.201 -10.632 -9.720 1.00 81.69 126 LEU A O 1
ATOM 1066 N N . VAL A 1 127 ? -3.019 -8.444 -10.129 1.00 81.12 127 VAL A N 1
ATOM 1067 C CA . VAL A 1 127 ? -1.883 -8.233 -9.216 1.00 81.12 127 VAL A CA 1
ATOM 1068 C C . VAL A 1 127 ? -2.281 -8.498 -7.772 1.00 81.12 127 VAL A C 1
ATOM 1070 O O . VAL A 1 127 ? -1.553 -9.164 -7.035 1.00 81.12 127 VAL A O 1
ATOM 1073 N N . LEU A 1 128 ? -3.453 -8.010 -7.369 1.00 80.31 128 LEU A N 1
ATOM 1074 C CA . LEU A 1 128 ? -3.994 -8.253 -6.039 1.00 80.31 128 LEU A CA 1
ATOM 1075 C C . LEU A 1 128 ? -4.268 -9.747 -5.819 1.00 80.31 128 LEU A C 1
ATOM 1077 O O . LEU A 1 128 ? -3.926 -10.281 -4.766 1.00 80.31 128 LEU A O 1
ATOM 1081 N N . GLN A 1 129 ? -4.813 -10.448 -6.810 1.00 82.00 129 GLN A N 1
ATOM 1082 C CA . GLN A 1 129 ? -5.016 -11.892 -6.747 1.00 82.00 129 GLN A CA 1
ATOM 1083 C C . GLN A 1 129 ? -3.688 -12.655 -6.639 1.00 82.00 129 GLN A C 1
ATOM 1085 O O . GLN A 1 129 ? -3.525 -13.471 -5.735 1.00 82.00 129 GLN A O 1
ATOM 1090 N N . VAL A 1 130 ? -2.727 -12.380 -7.522 1.00 74.75 130 VAL A N 1
ATOM 1091 C CA . VAL A 1 130 ? -1.459 -13.124 -7.609 1.00 74.75 130 VAL A CA 1
ATOM 1092 C C . VAL A 1 130 ? -0.572 -12.891 -6.386 1.00 74.75 130 VAL A C 1
ATOM 1094 O O . VAL A 1 130 ? 0.002 -13.840 -5.858 1.00 74.75 130 VAL A O 1
ATOM 1097 N N . LEU A 1 131 ? -0.462 -11.650 -5.903 1.00 71.25 131 LEU A N 1
ATOM 1098 C CA . LEU A 1 131 ? 0.405 -11.333 -4.764 1.00 71.25 131 LEU A CA 1
ATOM 1099 C C . LEU A 1 131 ? -0.243 -11.626 -3.410 1.00 71.25 131 LEU A C 1
ATOM 1101 O O . LEU A 1 131 ? 0.464 -11.902 -2.440 1.00 71.25 131 LEU A O 1
ATOM 1105 N N . MET A 1 132 ? -1.571 -11.519 -3.325 1.00 69.88 132 MET A N 1
ATOM 1106 C CA . MET A 1 132 ? -2.271 -11.417 -2.040 1.00 69.88 132 MET A CA 1
ATOM 1107 C C . MET A 1 132 ? -3.385 -12.449 -1.860 1.00 69.88 132 MET A C 1
ATOM 1109 O O . MET A 1 132 ? -3.991 -12.478 -0.788 1.00 69.88 132 MET A O 1
ATOM 1113 N N . GLY A 1 133 ? -3.669 -13.265 -2.879 1.00 72.81 133 GLY A N 1
ATOM 1114 C CA . GLY A 1 133 ? -4.676 -14.324 -2.829 1.00 72.81 133 GLY A CA 1
ATOM 1115 C C . GLY A 1 133 ? -6.125 -13.833 -2.830 1.00 72.81 133 GLY A C 1
ATOM 1116 O O . GLY A 1 133 ? -6.988 -14.530 -2.306 1.00 72.81 133 GLY A O 1
ATOM 1117 N N . TYR A 1 134 ? -6.405 -12.639 -3.362 1.00 66.88 134 TYR A N 1
ATOM 1118 C CA . TYR A 1 134 ? -7.778 -12.134 -3.470 1.00 66.88 134 TYR A CA 1
ATOM 1119 C C . TYR A 1 134 ? -8.612 -12.930 -4.486 1.00 66.88 134 TYR A C 1
ATOM 1121 O O . TYR A 1 134 ? -8.134 -13.222 -5.580 1.00 66.88 134 TYR A O 1
ATOM 1129 N N . SER A 1 135 ? -9.863 -13.230 -4.121 1.00 55.94 135 SER A N 1
ATOM 1130 C CA . SER A 1 135 ? -10.907 -13.828 -4.968 1.00 55.94 135 SER A CA 1
ATOM 1131 C C . SER A 1 135 ? -12.195 -13.027 -4.888 1.00 55.94 135 SER A C 1
ATOM 1133 O O . SER A 1 135 ? -12.537 -12.664 -3.736 1.00 55.94 135 SER A O 1
#

Foldseek 3Di:
DDPVVVVVVLVVVLCVLCVVCVVVQLLLLCLLPVDNVRSVVLSVVLSVVCSVCVVVCPDSVCSNVVSNVSSVVSSVVVCVVCVDPDDDPVPDDPVRVVVVVPDDDPPSVVVSVVLVPDDPVRSVVVSCCVRPVDD